Protein AF-A0A6A0A810-F1 (afdb_monomer_lite)

Sequence (142 aa):
SKITSLLTSCFTALYVRHWPTFFPDKPLQATPMFDGRAVCYPSDTALRDYLAWRQTDTHINNQYNTCFWALVQQGGCSPAAAQEALKGTDAAAKNELLYSRFGINYNELPEQFKKGSVVLRQKQDVVAKEAGADGGAPVIRP

Secondary structure (DSSP, 8-state):
-HHHHHHHHHHHHHHHHHHHHH-TTS--SS-----------SSHHHHHHHHHHHHHHHHHHHHHHHHHHHHHHTS---HHHHHHHHTT--HHHHHHHHHHHH---GGGS-HHHHH----------EEEE---TT-PPPEEE-

pLDDT: mean 93.37, std 9.02, range [61.75, 98.5]

Radius of gyration: 23.04 Å; chains: 1; bounding box: 50×49×55 Å

Foldseek 3Di:
DVVFVVVQVVVQVVCQVCVCVVVVPDHDPDRDGDGGDDDDDPDPVSVVVVLVVVQVVLQVVLLLVLQQCCCVVVVVDDSVRSVVVCPPDDSVVSQCSCCVVPVDRPVPPDCCSNGNDDDDDDDDFDQPDDQDPVRDDTDTDD

Structure (mmCIF, N/CA/C/O backbone):
data_AF-A0A6A0A810-F1
#
_entry.id   AF-A0A6A0A810-F1
#
loop_
_atom_site.group_PDB
_atom_site.id
_atom_site.type_symbol
_atom_site.label_atom_id
_atom_site.label_alt_id
_atom_site.label_comp_id
_atom_site.label_asym_id
_atom_site.label_entity_id
_atom_site.label_seq_id
_atom_site.pdbx_PDB_ins_code
_atom_site.Cartn_x
_atom_site.Cartn_y
_atom_site.Cartn_z
_atom_site.occupancy
_atom_site.B_iso_or_equiv
_atom_site.auth_seq_id
_atom_site.auth_comp_id
_atom_site.auth_asym_id
_atom_site.auth_atom_id
_atom_site.pdbx_PDB_model_num
ATOM 1 N N . SER A 1 1 ? 1.863 9.450 -23.119 1.00 81.69 1 SER A N 1
ATOM 2 C CA . SER A 1 1 ? 0.537 8.932 -23.515 1.00 81.69 1 SER A CA 1
ATOM 3 C C . SER A 1 1 ? 0.545 7.409 -23.681 1.00 81.69 1 SER A C 1
ATOM 5 O O . SER A 1 1 ? -0.004 6.748 -22.813 1.00 81.69 1 SER A O 1
ATOM 7 N N . LYS A 1 2 ? 1.247 6.822 -24.672 1.00 95.12 2 LYS A N 1
ATOM 8 C CA . LYS A 1 2 ? 1.194 5.364 -24.954 1.00 95.12 2 LYS A CA 1
ATOM 9 C C . LYS A 1 2 ? 1.633 4.428 -23.814 1.00 95.12 2 LYS A C 1
ATOM 11 O O . LYS A 1 2 ? 0.958 3.440 -23.576 1.00 95.12 2 LYS A O 1
ATOM 16 N N . ILE A 1 3 ? 2.745 4.710 -23.124 1.00 95.44 3 ILE A N 1
ATOM 17 C CA . ILE A 1 3 ? 3.267 3.818 -22.064 1.00 95.44 3 ILE A CA 1
ATOM 18 C C . ILE A 1 3 ? 2.223 3.631 -20.960 1.00 95.44 3 ILE A C 1
ATOM 20 O O . ILE A 1 3 ? 1.837 2.511 -20.646 1.00 95.44 3 ILE A O 1
ATOM 24 N N . THR A 1 4 ? 1.732 4.742 -20.414 1.00 96.94 4 THR A N 1
ATOM 25 C CA . THR A 1 4 ? 0.747 4.738 -19.335 1.00 96.94 4 THR A CA 1
ATOM 26 C C . THR A 1 4 ? -0.553 4.062 -19.754 1.00 96.94 4 THR A C 1
ATOM 28 O O . THR A 1 4 ? -1.017 3.182 -19.040 1.00 96.94 4 THR A O 1
ATOM 31 N N . SER A 1 5 ? -1.115 4.419 -20.917 1.00 96.75 5 SER A N 1
ATOM 32 C CA . SER A 1 5 ? -2.395 3.857 -21.361 1.00 96.75 5 SER A CA 1
ATOM 33 C C . SER A 1 5 ? -2.313 2.364 -21.687 1.00 96.75 5 SER A C 1
ATOM 35 O O . SER A 1 5 ? -3.256 1.626 -21.408 1.00 96.75 5 SER A O 1
ATOM 37 N N . LEU A 1 6 ? -1.193 1.887 -22.240 1.00 97.69 6 LEU A N 1
ATOM 38 C CA . LEU A 1 6 ? -0.975 0.459 -22.484 1.00 97.69 6 LEU A CA 1
ATOM 39 C C . LEU A 1 6 ? -0.819 -0.323 -21.178 1.00 97.69 6 LEU A C 1
ATOM 41 O O . LEU A 1 6 ? -1.396 -1.398 -21.046 1.00 97.69 6 LEU A O 1
ATOM 45 N N . LEU A 1 7 ? -0.082 0.214 -20.201 1.00 96.62 7 LEU A N 1
ATOM 46 C CA . LEU A 1 7 ? 0.070 -0.438 -18.900 1.00 96.62 7 LEU A CA 1
ATOM 47 C C . LEU A 1 7 ? -1.263 -0.529 -18.152 1.00 96.62 7 LEU A C 1
ATOM 49 O O . LEU A 1 7 ? -1.609 -1.609 -17.684 1.00 96.62 7 LEU A O 1
ATOM 53 N N . THR A 1 8 ? -2.034 0.560 -18.073 1.00 97.38 8 THR A N 1
ATOM 54 C CA . THR A 1 8 ? -3.319 0.553 -17.355 1.00 97.38 8 THR A CA 1
ATOM 55 C C . THR A 1 8 ? -4.361 -0.323 -18.043 1.00 97.38 8 THR A C 1
ATOM 57 O O . THR A 1 8 ? -5.051 -1.086 -17.366 1.00 97.38 8 THR A O 1
ATOM 60 N N . SER A 1 9 ? -4.456 -0.283 -19.377 1.00 97.06 9 SER A N 1
ATOM 61 C CA . SER A 1 9 ? -5.380 -1.150 -20.126 1.00 97.06 9 SER A CA 1
ATOM 62 C C . SER A 1 9 ? -5.005 -2.630 -20.019 1.00 97.06 9 SER A C 1
ATOM 64 O O . SER A 1 9 ? -5.876 -3.454 -19.745 1.00 97.06 9 SER A O 1
ATOM 66 N N . CYS A 1 10 ? -3.718 -2.973 -20.149 1.00 97.62 10 CYS A N 1
ATOM 67 C CA . CYS A 1 10 ? -3.238 -4.345 -19.984 1.00 97.62 10 CYS A CA 1
ATOM 68 C C . CYS A 1 10 ? -3.476 -4.856 -18.557 1.00 97.62 10 CYS A C 1
ATOM 70 O O . CYS A 1 10 ? -4.023 -5.942 -18.376 1.00 97.62 10 CYS A O 1
ATOM 72 N N . PHE A 1 11 ? -3.143 -4.053 -17.541 1.00 97.62 11 PHE A N 1
ATOM 73 C CA . PHE A 1 11 ? -3.370 -4.417 -16.144 1.00 97.62 11 PHE A CA 1
ATOM 74 C C . PHE A 1 11 ? -4.857 -4.641 -15.855 1.00 97.62 11 PHE A C 1
ATOM 76 O O . PHE A 1 11 ? -5.219 -5.659 -15.274 1.00 97.62 11 PHE A O 1
ATOM 83 N N . THR A 1 12 ? -5.725 -3.742 -16.326 1.00 97.75 12 THR A N 1
ATOM 84 C CA . THR A 1 12 ? -7.181 -3.874 -16.169 1.00 97.75 12 THR A CA 1
ATOM 85 C C . THR A 1 12 ? -7.700 -5.152 -16.831 1.00 97.75 12 THR A C 1
ATOM 87 O O . THR A 1 12 ? -8.438 -5.914 -16.208 1.00 97.75 12 THR A O 1
ATOM 90 N N . ALA A 1 13 ? -7.276 -5.432 -18.069 1.00 97.69 13 ALA A N 1
ATOM 91 C CA . ALA A 1 13 ? -7.679 -6.635 -18.792 1.00 97.69 13 ALA A CA 1
ATOM 92 C C . ALA A 1 13 ? -7.228 -7.920 -18.077 1.00 97.69 13 ALA A C 1
ATOM 94 O O . ALA A 1 13 ? -8.010 -8.863 -17.955 1.00 97.69 13 ALA A O 1
ATOM 95 N N . LEU A 1 14 ? -5.992 -7.954 -17.567 1.00 97.56 14 LEU A N 1
ATOM 96 C CA . LEU A 1 14 ? -5.476 -9.087 -16.795 1.00 97.56 14 LEU A CA 1
ATOM 97 C C . LEU A 1 14 ? -6.202 -9.247 -15.456 1.00 97.56 14 LEU A C 1
ATOM 99 O O . LEU A 1 14 ? -6.527 -10.371 -15.083 1.00 97.56 14 LEU A O 1
ATOM 103 N N . TYR A 1 15 ? -6.506 -8.147 -14.766 1.00 97.88 15 TYR A N 1
ATOM 104 C CA . TYR A 1 15 ? -7.242 -8.173 -13.504 1.00 97.88 15 TYR A CA 1
ATOM 105 C C . TYR A 1 15 ? -8.635 -8.786 -13.691 1.00 97.88 15 TYR A C 1
ATOM 107 O O . TYR A 1 15 ? -9.004 -9.704 -12.964 1.00 97.88 15 TYR A O 1
ATOM 115 N N . VAL A 1 16 ? -9.379 -8.349 -14.715 1.00 97.75 16 VAL A N 1
ATOM 116 C CA . VAL A 1 16 ? -10.696 -8.916 -15.058 1.00 97.75 16 VAL A CA 1
ATOM 117 C C . VAL A 1 16 ? -10.578 -10.385 -15.463 1.00 97.75 16 VAL A C 1
ATOM 119 O O . VAL A 1 16 ? -11.345 -11.217 -14.984 1.00 97.75 16 VAL A O 1
ATOM 122 N N . ARG A 1 17 ? -9.598 -10.724 -16.311 1.00 97.38 17 ARG A N 1
ATOM 123 C CA . ARG A 1 17 ? -9.381 -12.096 -16.79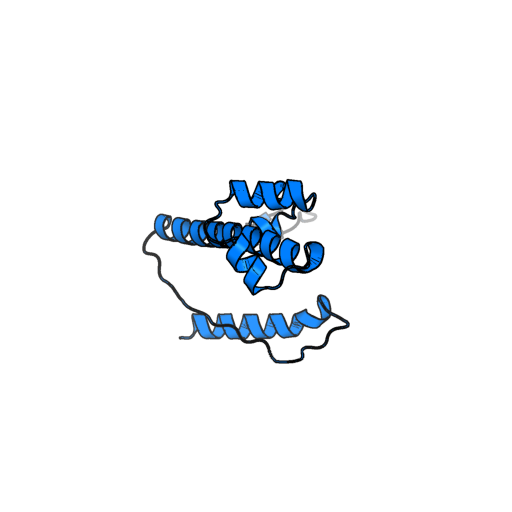4 1.00 97.38 17 ARG A CA 1
ATOM 124 C C . ARG A 1 17 ? -9.078 -13.078 -15.662 1.00 97.38 1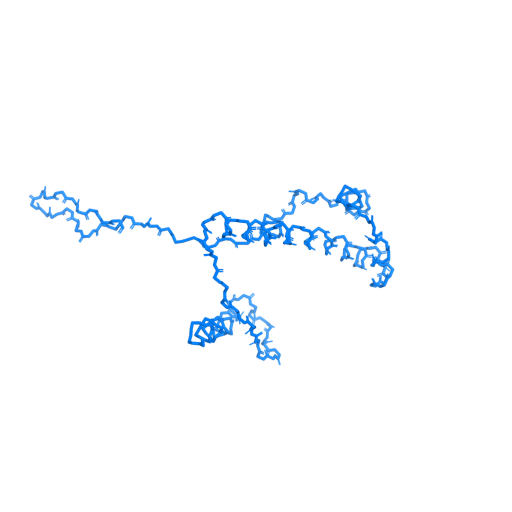7 ARG A C 1
ATOM 126 O O . ARG A 1 17 ? -9.566 -14.203 -15.698 1.00 97.38 17 ARG A O 1
ATOM 133 N N . HIS A 1 18 ? -8.251 -12.677 -14.699 1.00 97.75 18 HIS A N 1
ATOM 134 C CA . HIS A 1 18 ? -7.807 -13.548 -13.611 1.00 97.75 18 HIS A CA 1
ATOM 135 C C . HIS A 1 18 ? -8.691 -13.480 -12.363 1.00 97.75 18 HIS A C 1
ATOM 137 O O . HIS A 1 18 ? -8.570 -14.350 -11.506 1.00 97.75 18 HIS A O 1
ATOM 143 N N . TRP A 1 19 ? -9.613 -12.518 -12.265 1.00 97.88 19 TRP A N 1
ATOM 144 C CA . TRP A 1 19 ? -10.566 -12.418 -11.158 1.00 97.88 19 TRP A CA 1
ATOM 145 C C . TRP A 1 19 ? -11.233 -13.754 -10.769 1.00 97.88 19 TRP A C 1
ATOM 147 O O . TRP A 1 19 ? -11.113 -14.133 -9.603 1.00 97.88 19 TRP A O 1
ATOM 157 N N . PRO A 1 20 ? -11.855 -14.528 -11.686 1.00 97.38 20 PRO A N 1
ATOM 158 C CA . PRO A 1 20 ? -12.502 -15.793 -11.321 1.00 97.38 20 PRO A CA 1
ATOM 159 C C . PRO A 1 20 ? -11.521 -16.877 -10.847 1.00 97.38 20 PRO A C 1
ATOM 161 O O . PRO A 1 20 ? -11.938 -17.824 -10.193 1.00 97.38 20 PRO A O 1
ATOM 164 N N . THR A 1 21 ? -10.220 -16.752 -11.142 1.00 98.06 21 THR A N 1
ATOM 165 C CA . THR A 1 21 ? -9.191 -17.662 -10.609 1.00 98.06 21 THR A CA 1
ATOM 166 C C . THR A 1 21 ? -8.979 -17.454 -9.108 1.00 98.06 21 THR A C 1
ATOM 168 O O . THR A 1 21 ? -8.712 -18.415 -8.395 1.00 98.06 21 THR A O 1
ATOM 171 N N . PHE A 1 22 ? -9.109 -16.217 -8.623 1.00 96.94 22 PHE A N 1
ATOM 172 C CA . PHE A 1 22 ? -8.932 -15.878 -7.206 1.00 96.94 22 PHE A CA 1
ATOM 173 C C . PHE A 1 22 ? -10.257 -15.816 -6.435 1.00 96.94 22 PHE A C 1
ATOM 175 O O . PHE A 1 22 ? -10.282 -16.067 -5.232 1.00 96.94 22 PHE A O 1
ATOM 182 N N . PHE A 1 23 ? -11.357 -15.494 -7.118 1.00 97.12 23 PHE A N 1
ATOM 183 C CA . PHE A 1 23 ? -12.685 -15.311 -6.536 1.00 97.12 23 PHE A CA 1
ATOM 184 C C . PHE A 1 23 ? -13.763 -16.037 -7.364 1.00 97.12 23 PHE A C 1
ATOM 186 O O . PHE A 1 23 ? -14.592 -15.378 -7.997 1.00 97.12 23 PHE A O 1
ATOM 193 N N . PRO A 1 24 ? -13.775 -17.383 -7.376 1.00 96.69 24 PRO A N 1
ATOM 194 C CA . PRO A 1 24 ? -14.679 -18.162 -8.229 1.00 96.69 24 PRO A CA 1
ATOM 195 C C . PRO A 1 24 ? -16.161 -17.902 -7.925 1.00 96.69 24 PRO A C 1
ATOM 197 O O . PRO A 1 24 ? -16.969 -17.801 -8.845 1.00 96.69 24 PRO A O 1
ATOM 200 N N . ASP A 1 25 ? -16.503 -17.700 -6.651 1.00 97.38 25 ASP A N 1
ATOM 201 C CA . ASP A 1 25 ? -17.893 -17.555 -6.194 1.00 97.38 25 ASP A CA 1
ATOM 202 C C . ASP A 1 25 ? -18.358 -16.096 -6.071 1.00 97.38 25 ASP A C 1
ATOM 204 O O . ASP A 1 25 ? -19.450 -15.819 -5.573 1.00 97.38 25 ASP A O 1
ATOM 208 N N . LYS A 1 26 ? -17.527 -15.128 -6.474 1.00 97.00 26 LYS A N 1
ATOM 209 C CA . LYS A 1 26 ? -17.848 -13.698 -6.362 1.00 97.00 26 LYS A CA 1
ATOM 210 C C . LYS A 1 26 ? -17.711 -13.033 -7.725 1.00 97.00 26 LYS A C 1
ATOM 212 O O . LYS A 1 26 ? -16.616 -12.586 -8.052 1.00 97.00 26 LYS A O 1
ATOM 217 N N . PRO A 1 27 ? -18.781 -12.937 -8.532 1.00 95.69 27 PRO A N 1
ATOM 218 C CA . PRO A 1 27 ? -18.705 -12.247 -9.814 1.00 95.69 27 PRO A CA 1
ATOM 219 C C . PRO A 1 27 ? -18.381 -10.759 -9.624 1.00 95.69 27 PRO A C 1
ATOM 221 O O . PRO A 1 27 ? -18.739 -10.149 -8.613 1.00 95.69 27 PRO A O 1
ATOM 224 N N . LEU A 1 28 ? -17.712 -10.163 -10.614 1.00 96.19 28 LEU A N 1
ATOM 225 C CA . LEU A 1 28 ? -17.449 -8.724 -10.629 1.00 96.19 28 LEU A CA 1
ATOM 226 C C . LEU A 1 28 ? -18.773 -7.953 -10.672 1.00 96.19 28 LEU A C 1
ATOM 228 O O . LEU A 1 28 ? -19.555 -8.104 -11.605 1.00 96.19 28 LEU A O 1
ATOM 232 N N . GLN A 1 29 ? -18.998 -7.096 -9.676 1.00 94.94 29 GLN A N 1
ATOM 233 C CA . GLN A 1 29 ? -20.174 -6.217 -9.629 1.00 94.94 29 GLN A CA 1
ATOM 234 C C . GLN A 1 29 ? -20.015 -4.980 -10.521 1.00 94.94 29 GLN A C 1
ATOM 236 O O . GLN A 1 29 ? -20.997 -4.420 -10.998 1.00 94.94 29 GLN A O 1
ATOM 241 N N . ALA A 1 30 ? -18.774 -4.553 -10.747 1.00 94.62 30 ALA A N 1
ATOM 242 C CA . ALA A 1 30 ? -18.424 -3.435 -11.606 1.00 94.62 30 ALA A CA 1
ATOM 243 C C . 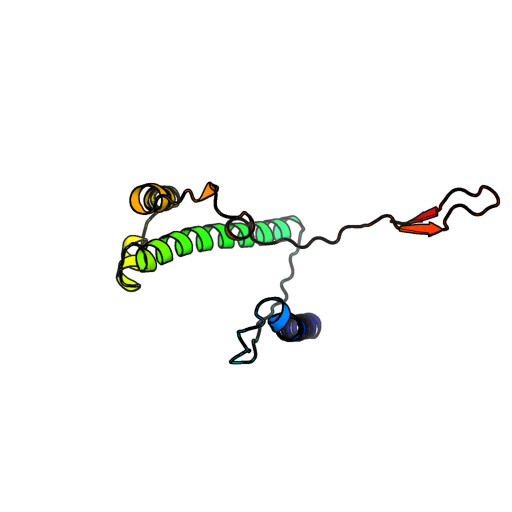ALA A 1 30 ? -17.077 -3.703 -12.280 1.00 94.62 30 ALA A C 1
ATOM 245 O O . ALA A 1 30 ? -16.266 -4.494 -11.792 1.00 94.62 30 ALA A O 1
ATOM 246 N N . THR A 1 31 ? -16.833 -3.025 -13.401 1.00 93.69 31 THR A N 1
ATOM 247 C CA . THR A 1 31 ? -15.542 -3.120 -14.088 1.00 93.69 31 THR A CA 1
ATOM 248 C C . THR A 1 31 ? -14.487 -2.355 -13.284 1.00 93.69 31 THR A C 1
ATOM 250 O O . THR A 1 31 ? -14.667 -1.155 -13.060 1.00 93.69 31 THR A O 1
ATOM 253 N N . PRO A 1 32 ? -13.396 -3.006 -12.842 1.00 95.88 32 PRO A N 1
ATOM 254 C CA . PRO A 1 32 ? -12.314 -2.315 -12.157 1.00 95.88 32 PRO A CA 1
ATOM 255 C C . PRO A 1 32 ? -11.603 -1.369 -13.129 1.00 95.88 32 PRO A C 1
ATOM 257 O O . PRO A 1 32 ? -11.430 -1.682 -14.305 1.00 95.88 32 PRO A O 1
ATOM 260 N N . MET A 1 33 ? -11.179 -0.210 -12.633 1.00 95.06 33 MET A N 1
ATOM 261 C CA . MET A 1 33 ? -10.452 0.798 -13.404 1.00 95.06 33 MET A CA 1
ATOM 262 C C . MET A 1 33 ? -9.236 1.260 -12.607 1.00 95.06 33 MET A C 1
ATOM 264 O O . MET A 1 33 ? -9.324 1.437 -11.392 1.00 95.06 33 MET A O 1
ATOM 268 N N . PHE A 1 34 ? -8.111 1.469 -13.291 1.00 97.12 34 PHE A N 1
ATOM 269 C CA . PHE A 1 34 ? -6.842 1.841 -12.665 1.00 97.12 34 PHE A CA 1
ATOM 270 C C . PHE A 1 34 ? -6.288 3.135 -13.269 1.00 97.12 34 PHE A C 1
ATOM 272 O O . PHE A 1 34 ? -6.204 3.271 -14.492 1.00 97.12 34 PHE A O 1
ATOM 279 N N . ASP A 1 35 ? -5.876 4.063 -12.402 1.00 97.50 35 ASP A N 1
ATOM 280 C CA . ASP A 1 35 ? -5.064 5.224 -12.779 1.00 97.50 35 ASP A CA 1
ATOM 281 C C . ASP A 1 35 ? -3.606 4.794 -13.018 1.00 97.50 35 ASP A C 1
ATOM 283 O O . ASP A 1 35 ? -3.108 3.833 -12.427 1.00 97.50 35 ASP A O 1
ATOM 287 N N . GLY A 1 36 ? -2.905 5.523 -13.879 1.00 95.50 36 GLY A N 1
ATOM 288 C CA . GLY A 1 36 ? -1.494 5.322 -14.153 1.00 95.50 36 GLY A CA 1
ATOM 289 C C . GLY A 1 36 ? -0.785 6.650 -14.361 1.00 95.50 36 GLY A C 1
ATOM 290 O O . GLY A 1 36 ? -1.307 7.577 -14.973 1.00 95.50 36 GLY A O 1
ATOM 291 N N . ARG A 1 37 ? 0.468 6.723 -13.915 1.00 97.00 37 ARG A N 1
ATOM 292 C CA . ARG A 1 37 ? 1.347 7.875 -14.135 1.00 97.00 37 ARG A CA 1
ATOM 293 C C . ARG A 1 37 ? 2.747 7.411 -14.493 1.00 97.00 37 ARG A C 1
ATOM 295 O O . ARG A 1 37 ? 3.220 6.410 -13.966 1.00 97.00 37 ARG A O 1
ATOM 302 N N . ALA A 1 38 ? 3.397 8.139 -15.394 1.00 96.19 38 ALA A N 1
ATOM 303 C CA . ALA A 1 38 ? 4.814 7.964 -15.682 1.00 96.19 38 ALA A CA 1
ATOM 304 C C . ALA A 1 38 ? 5.589 9.066 -14.955 1.00 96.19 38 ALA A C 1
ATOM 306 O O . ALA A 1 38 ? 5.246 10.241 -15.084 1.00 96.19 38 ALA A O 1
ATOM 307 N N . VAL A 1 39 ? 6.604 8.681 -14.186 1.00 96.12 39 VAL A N 1
ATOM 308 C CA . VAL A 1 39 ? 7.459 9.598 -13.425 1.00 96.12 39 VAL A CA 1
ATOM 309 C C . VAL A 1 39 ? 8.903 9.299 -13.800 1.00 96.12 39 VAL A C 1
ATOM 311 O O . VAL A 1 39 ? 9.313 8.139 -13.794 1.00 96.12 39 VAL A O 1
ATOM 314 N N . CYS A 1 40 ? 9.657 10.334 -14.158 1.00 96.81 40 CYS A N 1
ATOM 315 C CA . CYS A 1 40 ? 11.062 10.205 -14.525 1.00 96.81 40 CYS A CA 1
ATOM 316 C C . CYS A 1 40 ? 11.942 10.485 -13.305 1.00 96.81 40 CYS A C 1
ATOM 318 O O . CYS A 1 40 ? 11.784 11.521 -12.661 1.00 96.81 40 CYS A O 1
ATOM 320 N N . TYR A 1 41 ? 12.894 9.593 -13.033 1.00 97.31 41 TYR A N 1
ATOM 321 C CA . TYR A 1 41 ? 13.907 9.778 -11.995 1.00 97.31 41 TYR A CA 1
ATOM 322 C C . TYR A 1 41 ? 15.270 10.030 -12.650 1.00 97.31 41 TYR A C 1
ATOM 324 O O . TYR A 1 41 ? 15.643 9.279 -13.551 1.00 97.31 41 TYR A O 1
ATOM 332 N N . PRO A 1 42 ? 16.014 11.070 -12.233 1.00 97.06 42 PRO A N 1
ATOM 333 C CA . PRO A 1 42 ? 17.279 11.443 -12.868 1.00 97.06 42 PRO A CA 1
ATOM 334 C C . PRO A 1 42 ? 18.465 10.560 -12.446 1.00 97.06 42 PRO A C 1
ATOM 336 O O . PRO A 1 42 ? 19.529 10.650 -13.050 1.00 97.06 42 PRO A O 1
ATOM 339 N N . SER A 1 43 ? 18.314 9.741 -11.401 1.00 98.19 43 SER A N 1
ATOM 340 C CA . SER A 1 43 ? 19.367 8.866 -10.884 1.00 98.19 43 SER A CA 1
ATOM 341 C C . SER A 1 43 ? 18.796 7.611 -10.226 1.00 98.19 43 SER A C 1
ATOM 343 O O . SER A 1 43 ? 17.651 7.594 -9.762 1.00 98.19 43 SER A O 1
ATOM 345 N N . ASP A 1 44 ? 19.632 6.580 -10.117 1.00 98.00 44 ASP A N 1
ATOM 346 C CA . ASP A 1 44 ? 19.297 5.341 -9.410 1.00 98.00 44 ASP A CA 1
ATOM 347 C C . ASP A 1 44 ? 19.012 5.582 -7.925 1.00 98.00 44 ASP A C 1
ATOM 349 O O . ASP A 1 44 ? 18.159 4.910 -7.347 1.00 98.00 44 ASP A O 1
ATOM 353 N N . THR A 1 45 ? 19.685 6.554 -7.302 1.00 98.38 45 THR A N 1
ATOM 354 C CA . THR A 1 45 ? 19.414 6.950 -5.913 1.00 98.38 45 THR A CA 1
ATOM 355 C C . THR A 1 45 ? 17.986 7.464 -5.770 1.00 98.38 45 THR A C 1
ATOM 357 O O . THR A 1 45 ? 17.245 6.961 -4.934 1.00 98.38 45 THR A O 1
ATOM 360 N N . ALA A 1 46 ? 17.550 8.372 -6.652 1.00 98.12 46 ALA A N 1
ATOM 361 C CA . ALA A 1 46 ? 16.187 8.900 -6.612 1.00 98.12 46 ALA A CA 1
ATOM 362 C C . ALA A 1 46 ? 15.128 7.804 -6.846 1.00 98.12 46 ALA A C 1
ATOM 364 O O . ALA A 1 46 ? 14.065 7.818 -6.224 1.00 98.12 46 ALA A O 1
ATOM 365 N N . LEU A 1 47 ? 15.425 6.822 -7.706 1.00 97.50 47 LEU A N 1
ATOM 366 C CA . LEU A 1 47 ? 14.563 5.654 -7.900 1.00 97.50 47 LEU A CA 1
ATOM 367 C C . LEU A 1 47 ? 14.496 4.773 -6.639 1.00 97.50 47 LEU A C 1
ATOM 369 O O . LEU A 1 47 ? 13.410 4.337 -6.255 1.00 97.50 47 LEU A O 1
ATOM 373 N N . ARG A 1 48 ? 15.633 4.512 -5.983 1.00 97.88 48 ARG A N 1
ATOM 374 C CA . ARG A 1 48 ? 15.690 3.742 -4.727 1.00 97.88 48 ARG A CA 1
ATOM 375 C C . ARG A 1 48 ? 14.917 4.434 -3.611 1.00 97.88 48 ARG A C 1
ATOM 377 O O . ARG A 1 48 ? 14.142 3.762 -2.934 1.00 97.88 48 ARG A O 1
ATOM 384 N N . ASP A 1 49 ? 15.060 5.749 -3.477 1.00 98.00 49 ASP A N 1
ATOM 385 C CA . ASP A 1 49 ? 14.329 6.546 -2.488 1.00 98.00 49 ASP A CA 1
ATOM 386 C C . ASP A 1 49 ? 12.818 6.476 -2.729 1.00 98.00 49 ASP A C 1
ATOM 388 O O . ASP A 1 49 ? 12.043 6.279 -1.792 1.00 98.00 49 ASP A O 1
ATOM 392 N N . TYR A 1 50 ? 12.382 6.548 -3.991 1.00 98.12 50 TYR A N 1
ATOM 393 C CA . TYR A 1 50 ? 10.974 6.369 -4.339 1.00 98.12 50 TYR A CA 1
ATOM 394 C C . TYR A 1 50 ? 10.449 4.978 -3.959 1.00 98.12 50 TYR A C 1
ATOM 396 O O . TYR A 1 50 ? 9.381 4.867 -3.353 1.00 98.12 50 TYR A O 1
ATOM 404 N N . LEU A 1 51 ? 11.184 3.912 -4.290 1.00 97.62 51 LEU A N 1
ATOM 405 C CA . LEU A 1 51 ? 10.783 2.543 -3.956 1.00 97.62 51 LEU A CA 1
ATOM 406 C C . LEU A 1 51 ? 10.739 2.320 -2.436 1.00 97.62 51 LEU A C 1
ATOM 408 O O . LEU A 1 51 ? 9.765 1.757 -1.933 1.00 97.62 51 LEU A O 1
ATOM 412 N N . ALA A 1 52 ? 11.739 2.817 -1.702 1.00 97.50 52 ALA A N 1
ATOM 413 C CA . ALA A 1 52 ? 11.769 2.778 -0.241 1.00 97.50 52 ALA A CA 1
ATOM 414 C C . ALA A 1 52 ? 10.579 3.539 0.356 1.00 97.50 52 ALA A C 1
ATOM 416 O O . ALA A 1 52 ? 9.905 3.035 1.252 1.00 97.50 52 ALA A O 1
ATOM 417 N N . TRP A 1 53 ? 10.245 4.708 -0.197 1.00 98.00 53 TRP A N 1
ATOM 418 C CA . TRP A 1 53 ? 9.072 5.470 0.218 1.00 98.00 53 TRP A CA 1
ATOM 419 C C . TRP A 1 53 ? 7.766 4.691 0.022 1.00 98.00 53 TRP A C 1
ATOM 421 O O . TRP A 1 53 ? 6.933 4.681 0.926 1.00 98.00 53 TRP A O 1
ATOM 431 N N . ARG A 1 54 ? 7.576 3.995 -1.110 1.00 98.00 54 ARG A N 1
ATOM 432 C CA . ARG A 1 54 ? 6.389 3.143 -1.331 1.00 98.00 54 ARG A CA 1
ATOM 433 C C . ARG A 1 54 ? 6.312 1.974 -0.340 1.00 98.00 54 ARG A C 1
ATOM 435 O O . ARG A 1 54 ? 5.217 1.623 0.104 1.00 98.00 54 ARG A O 1
ATOM 442 N N . GLN A 1 55 ? 7.450 1.393 0.040 1.00 97.44 55 GLN A N 1
ATOM 443 C CA . GLN A 1 55 ? 7.488 0.330 1.047 1.00 97.44 55 GLN A CA 1
ATOM 444 C C . GLN A 1 55 ? 7.158 0.858 2.451 1.00 97.44 55 GLN A C 1
ATOM 446 O O . GLN A 1 55 ? 6.343 0.257 3.150 1.00 97.44 55 GLN A O 1
ATOM 451 N N . THR A 1 56 ? 7.721 2.002 2.844 1.00 97.19 56 THR A N 1
ATOM 452 C CA . THR A 1 56 ? 7.402 2.665 4.117 1.00 97.19 56 THR A CA 1
ATOM 453 C C . THR A 1 56 ? 5.923 3.039 4.198 1.00 97.19 56 THR A C 1
ATOM 455 O O . THR A 1 56 ? 5.281 2.797 5.217 1.00 97.19 56 THR A O 1
ATOM 458 N N . ASP A 1 57 ? 5.356 3.558 3.108 1.00 97.62 57 ASP A N 1
ATOM 459 C CA . ASP A 1 57 ? 3.929 3.874 2.999 1.00 97.62 57 ASP A CA 1
ATOM 460 C C . ASP A 1 57 ? 3.056 2.624 3.202 1.00 97.62 57 ASP A C 1
ATOM 462 O O . ASP A 1 57 ? 2.103 2.645 3.980 1.00 97.62 57 ASP A O 1
ATOM 466 N N . THR A 1 58 ? 3.438 1.495 2.591 1.00 97.31 58 THR A N 1
ATOM 467 C CA . THR A 1 58 ? 2.770 0.197 2.798 1.00 97.31 58 THR A CA 1
ATOM 468 C C . THR A 1 58 ? 2.818 -0.227 4.264 1.00 97.31 58 THR A C 1
ATOM 470 O O . THR A 1 58 ? 1.793 -0.606 4.826 1.00 97.31 58 THR A O 1
ATOM 473 N N . HIS A 1 59 ? 3.985 -0.127 4.904 1.00 96.50 59 HIS A N 1
ATOM 474 C CA . HIS A 1 59 ? 4.164 -0.527 6.297 1.00 96.50 59 HIS A CA 1
ATOM 475 C C . HIS A 1 59 ? 3.294 0.296 7.257 1.00 96.50 59 HIS A C 1
ATOM 477 O O . HIS A 1 59 ? 2.595 -0.274 8.097 1.00 96.50 59 HIS A O 1
ATOM 483 N N . ILE A 1 60 ? 3.305 1.625 7.104 1.00 96.62 60 ILE A N 1
ATOM 484 C CA . ILE A 1 60 ? 2.523 2.552 7.935 1.00 96.62 60 ILE A CA 1
ATOM 485 C C . ILE A 1 60 ? 1.024 2.304 7.741 1.00 96.62 60 ILE A C 1
ATOM 487 O O . ILE A 1 60 ? 0.291 2.148 8.721 1.00 96.62 60 ILE A O 1
ATOM 491 N N . ASN A 1 61 ? 0.571 2.216 6.486 1.00 97.62 61 ASN A N 1
ATOM 492 C CA . ASN A 1 61 ? -0.837 1.997 6.170 1.00 97.62 61 ASN A CA 1
ATOM 493 C C . ASN A 1 61 ? -1.322 0.631 6.666 1.00 97.62 61 ASN A C 1
ATOM 495 O O . ASN A 1 61 ? -2.412 0.538 7.229 1.00 97.62 61 ASN A O 1
ATOM 499 N N . ASN A 1 62 ? -0.521 -0.427 6.514 1.00 98.19 62 ASN A N 1
ATOM 500 C CA . ASN A 1 62 ? -0.881 -1.754 7.002 1.00 98.19 62 ASN A CA 1
ATOM 501 C C . ASN A 1 62 ? -0.998 -1.784 8.530 1.00 98.19 62 ASN A C 1
ATOM 503 O O . ASN A 1 62 ? -1.995 -2.284 9.052 1.00 98.19 62 ASN A O 1
ATOM 507 N N . GLN A 1 63 ? -0.032 -1.214 9.259 1.00 97.62 63 GLN A N 1
ATOM 508 C CA . GLN A 1 63 ? -0.082 -1.176 10.722 1.00 97.62 63 GLN A CA 1
ATOM 509 C C . GLN A 1 63 ? -1.311 -0.404 11.221 1.00 97.62 63 GLN A C 1
ATOM 511 O O . GLN A 1 63 ? -2.041 -0.894 12.085 1.00 97.62 63 GLN A O 1
ATOM 516 N N . TYR A 1 64 ? -1.580 0.768 10.635 1.00 98.25 64 TYR A N 1
ATOM 517 C CA . TYR A 1 64 ? -2.762 1.565 10.962 1.00 98.25 64 TYR A CA 1
ATOM 518 C C . TYR A 1 64 ? -4.059 0.797 10.684 1.00 98.25 64 TYR A C 1
ATOM 520 O O . TYR A 1 64 ? -4.889 0.661 11.579 1.00 98.25 64 TYR A O 1
ATOM 528 N N . ASN A 1 65 ? -4.216 0.246 9.476 1.00 98.12 65 ASN A N 1
ATOM 529 C CA . ASN A 1 65 ? -5.429 -0.470 9.078 1.00 98.12 65 ASN A CA 1
ATOM 530 C C . ASN A 1 65 ? -5.653 -1.739 9.901 1.00 98.12 65 ASN A C 1
ATOM 532 O O . ASN A 1 65 ? -6.795 -2.066 10.211 1.00 98.12 65 ASN A O 1
ATOM 536 N N . THR A 1 66 ? -4.582 -2.429 10.298 1.00 98.12 66 THR A N 1
ATOM 537 C CA . THR A 1 66 ? -4.680 -3.599 11.181 1.00 98.12 66 THR A CA 1
ATOM 538 C C . THR A 1 66 ? -5.264 -3.193 12.533 1.00 98.12 66 THR A C 1
ATOM 540 O O . THR A 1 66 ? -6.220 -3.808 12.998 1.00 98.12 66 THR A O 1
ATOM 543 N N . CYS A 1 67 ? -4.751 -2.114 13.136 1.00 98.12 67 CYS A N 1
ATOM 544 C CA . CYS A 1 67 ? -5.296 -1.580 14.386 1.00 98.12 67 CYS A CA 1
ATOM 545 C C . CYS A 1 67 ? -6.744 -1.113 14.219 1.00 98.12 67 CYS A C 1
ATOM 547 O O . CYS A 1 67 ? -7.599 -1.427 15.043 1.00 98.12 67 CYS A O 1
ATOM 549 N N . PHE A 1 68 ? -7.021 -0.372 13.147 1.00 98.50 68 PHE A N 1
ATOM 550 C CA . PHE A 1 68 ? -8.334 0.193 12.864 1.00 98.50 68 PHE A CA 1
ATOM 551 C C . PHE A 1 68 ? -9.393 -0.904 12.742 1.00 98.50 68 PHE A C 1
ATOM 553 O O . PHE A 1 68 ? -10.419 -0.857 13.419 1.00 98.50 68 PHE A O 1
ATOM 560 N N . TRP A 1 69 ? -9.131 -1.932 11.934 1.00 98.31 69 TRP A N 1
ATOM 561 C CA . TRP A 1 69 ? -10.080 -3.023 11.754 1.00 98.31 69 TRP A CA 1
ATOM 562 C C . TRP A 1 69 ? -10.166 -3.943 12.970 1.00 98.31 69 TRP A C 1
ATOM 564 O O . TRP A 1 69 ? -11.257 -4.435 13.241 1.00 98.31 69 TRP A O 1
ATOM 574 N N . ALA A 1 70 ? -9.099 -4.110 13.758 1.00 98.00 70 ALA A N 1
ATOM 575 C CA . ALA A 1 70 ? -9.191 -4.794 15.048 1.00 98.00 70 ALA A CA 1
ATOM 576 C C . ALA A 1 70 ? -10.123 -4.039 16.017 1.00 98.00 70 ALA A C 1
ATOM 578 O O . ALA A 1 70 ? -11.029 -4.636 16.597 1.00 98.00 70 ALA A O 1
ATOM 579 N N . LEU A 1 71 ? -9.990 -2.710 16.119 1.00 98.12 71 LEU A N 1
ATOM 580 C CA . LEU A 1 71 ? -10.877 -1.864 16.926 1.00 98.12 71 LEU A CA 1
ATOM 581 C C . LEU A 1 71 ? -12.340 -1.959 16.482 1.00 98.12 71 LEU A C 1
ATOM 583 O O . LEU A 1 71 ? -13.225 -2.067 17.328 1.00 98.12 71 LEU A O 1
ATOM 587 N N . VAL A 1 72 ? -12.597 -1.930 15.173 1.00 98.12 72 VAL A N 1
ATOM 588 C CA . VAL A 1 72 ? -13.962 -1.970 14.632 1.00 98.12 72 VAL A CA 1
ATOM 589 C C . VAL A 1 72 ? -14.576 -3.366 14.747 1.00 98.12 72 VAL A C 1
ATOM 591 O O . VAL A 1 72 ? -15.677 -3.512 15.269 1.00 98.12 72 VAL A O 1
ATOM 594 N N . GLN A 1 73 ? -13.879 -4.401 14.277 1.00 97.62 73 GLN A N 1
ATOM 595 C CA . GLN A 1 73 ? -14.446 -5.746 14.132 1.00 97.62 73 GLN A CA 1
ATOM 596 C C . GLN A 1 73 ? -14.386 -6.564 15.425 1.00 97.62 73 GLN A C 1
ATOM 598 O O . GLN A 1 73 ? -15.306 -7.328 15.694 1.00 97.62 73 GLN A O 1
ATOM 603 N N . GLN A 1 74 ? -13.325 -6.412 16.224 1.00 96.56 74 GLN A N 1
ATOM 604 C CA . GLN A 1 74 ? -13.138 -7.169 17.471 1.00 96.56 74 GLN A CA 1
ATOM 605 C C . GLN A 1 74 ? -13.436 -6.314 18.706 1.00 96.56 74 GLN A C 1
ATOM 607 O O . GLN A 1 74 ? -13.987 -6.802 19.687 1.00 96.56 74 GLN A O 1
ATOM 612 N N . GLY A 1 75 ? -13.090 -5.025 18.660 1.00 94.75 75 GLY A N 1
ATOM 613 C CA . GLY A 1 75 ? -13.312 -4.083 19.758 1.00 94.75 75 GLY A CA 1
ATOM 614 C C . GLY A 1 75 ? -14.710 -3.459 19.801 1.00 94.75 75 GLY A C 1
ATOM 615 O O . GLY A 1 75 ? -15.013 -2.758 20.767 1.00 94.75 75 GLY A O 1
ATOM 616 N N . GLY A 1 76 ? -15.539 -3.670 18.771 1.00 96.25 76 GLY A N 1
ATOM 617 C CA . GLY A 1 76 ? -16.895 -3.119 18.671 1.00 96.25 76 GLY A CA 1
ATOM 618 C C . GLY A 1 76 ? -16.956 -1.591 18.548 1.00 96.25 76 GLY A C 1
ATOM 619 O O . GLY A 1 76 ? -18.009 -0.996 18.774 1.00 96.25 76 GLY A O 1
ATOM 620 N N . CYS A 1 77 ? -15.840 -0.927 18.229 1.00 96.44 77 CYS A N 1
ATOM 621 C CA . CYS A 1 77 ? -15.805 0.522 18.056 1.00 96.44 77 CYS A CA 1
ATOM 622 C C . CYS A 1 77 ? -16.482 0.940 16.742 1.00 96.44 77 CYS A C 1
ATOM 624 O O . CYS A 1 77 ? -16.395 0.253 15.726 1.00 96.44 77 CYS A O 1
ATOM 626 N N . SER A 1 78 ? -17.091 2.128 16.723 1.00 97.94 78 SER A N 1
ATOM 627 C CA . SER A 1 78 ? -17.478 2.748 15.455 1.00 97.94 78 SER A CA 1
ATOM 628 C C . SER A 1 78 ? -16.231 3.180 14.662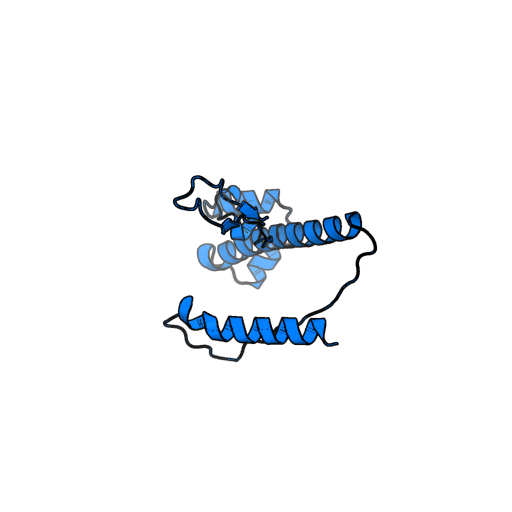 1.00 97.94 78 SER A C 1
ATOM 630 O O . SER A 1 78 ? -15.193 3.466 15.271 1.00 97.94 78 SER A O 1
ATOM 632 N N . PRO A 1 79 ? -16.312 3.305 13.323 1.00 97.56 79 PRO A N 1
ATOM 633 C CA . PRO A 1 79 ? -15.205 3.807 12.504 1.00 97.56 79 PRO A CA 1
ATOM 634 C C . PRO A 1 79 ? -14.635 5.149 12.992 1.00 97.56 79 PRO A C 1
ATOM 636 O O . PRO A 1 79 ? -13.421 5.319 13.067 1.00 97.56 79 PRO A O 1
ATOM 639 N N . ALA A 1 80 ? -15.502 6.083 13.397 1.00 98.00 80 ALA A N 1
ATOM 640 C CA . ALA A 1 80 ? -15.083 7.387 13.913 1.00 98.00 80 ALA A CA 1
ATOM 641 C C . ALA A 1 80 ? -14.343 7.275 15.257 1.00 98.00 80 ALA A C 1
ATOM 643 O O . ALA A 1 80 ? -13.315 7.922 15.452 1.00 98.00 80 ALA A O 1
ATOM 644 N N . ALA A 1 81 ? -14.825 6.420 16.166 1.00 97.81 81 ALA A N 1
ATOM 645 C CA . ALA A 1 81 ? -14.169 6.187 17.450 1.00 97.81 81 ALA A CA 1
ATOM 646 C C . ALA A 1 81 ? -12.807 5.499 17.278 1.00 97.81 81 ALA A C 1
ATOM 648 O O . ALA A 1 81 ? -11.846 5.865 17.951 1.00 97.81 81 ALA A O 1
ATOM 649 N N . ALA A 1 82 ? -12.700 4.542 16.350 1.00 97.88 82 ALA A N 1
ATOM 650 C CA . ALA A 1 82 ? -11.433 3.891 16.029 1.00 97.88 82 ALA A CA 1
ATOM 651 C C . ALA A 1 82 ? -10.417 4.884 15.441 1.00 97.88 82 ALA A C 1
ATOM 653 O O . ALA A 1 82 ? -9.249 4.871 15.827 1.00 97.88 82 ALA A O 1
ATOM 654 N N . GLN A 1 83 ? -10.861 5.781 14.556 1.00 97.25 83 GLN A N 1
ATOM 655 C CA . GLN A 1 83 ? -10.002 6.824 14.001 1.00 97.25 83 GLN A CA 1
ATOM 656 C C . GLN A 1 83 ? -9.482 7.776 15.086 1.00 97.25 83 GLN A C 1
ATOM 658 O O . GLN A 1 83 ? -8.288 8.074 15.097 1.00 97.25 83 GLN A O 1
ATOM 663 N N . GLU A 1 84 ? -10.346 8.230 15.999 1.00 97.75 84 GLU A N 1
ATOM 664 C CA . GLU A 1 84 ? -9.927 9.121 17.088 1.00 97.75 84 GLU A CA 1
ATOM 665 C C . GLU A 1 84 ? -8.983 8.407 18.065 1.00 97.75 84 GLU A C 1
ATOM 667 O O . GLU A 1 84 ? -7.977 8.983 18.464 1.00 97.75 84 GLU A O 1
ATOM 672 N N . ALA A 1 85 ? -9.223 7.127 18.368 1.00 96.56 85 ALA A N 1
ATOM 673 C CA . ALA A 1 85 ? -8.339 6.332 19.223 1.00 96.56 85 ALA A CA 1
ATOM 674 C C . ALA A 1 85 ? -6.925 6.152 18.637 1.00 96.56 85 ALA A C 1
ATOM 676 O O . ALA A 1 85 ? -5.955 6.052 19.383 1.00 96.56 85 ALA A O 1
ATOM 677 N N . LEU A 1 86 ? -6.794 6.103 17.307 1.00 97.62 86 LEU A N 1
ATOM 678 C CA . LEU A 1 86 ? -5.500 5.954 16.630 1.00 97.62 86 LEU A CA 1
ATOM 679 C C . LEU A 1 86 ? -4.812 7.287 16.322 1.00 97.62 86 LEU A C 1
ATOM 681 O O . LEU A 1 86 ? -3.650 7.302 15.903 1.00 97.62 86 LEU A O 1
ATOM 685 N N . LYS A 1 87 ? -5.499 8.410 16.511 1.00 97.25 87 LYS A N 1
ATOM 686 C CA . LYS A 1 87 ? -4.978 9.738 16.203 1.00 97.25 87 LYS A CA 1
ATOM 687 C C . LYS A 1 87 ? -3.807 10.087 17.119 1.00 97.25 87 LYS A C 1
ATOM 689 O O . LYS A 1 87 ? -3.875 9.926 18.330 1.00 97.25 87 LYS A O 1
ATOM 694 N N . GLY A 1 88 ? -2.711 10.560 16.529 1.00 95.94 88 GLY A N 1
ATOM 695 C CA . GLY A 1 88 ? -1.503 10.939 17.272 1.00 95.94 88 GLY A CA 1
ATOM 696 C C . GLY A 1 88 ? -0.701 9.767 17.851 1.00 95.94 88 GLY A C 1
ATOM 697 O O . GLY A 1 88 ? 0.344 9.999 18.448 1.00 95.94 88 GLY A O 1
ATOM 698 N N . THR A 1 89 ? -1.140 8.519 17.658 1.00 96.62 89 THR A N 1
ATOM 699 C CA . THR A 1 89 ? -0.375 7.344 18.094 1.00 96.62 89 THR A CA 1
ATOM 700 C C . THR A 1 89 ? 0.858 7.142 17.217 1.00 96.62 89 THR A C 1
ATOM 702 O O . THR A 1 89 ? 0.804 7.321 15.995 1.00 96.62 89 THR A O 1
ATOM 705 N N . ASP A 1 90 ? 1.959 6.696 17.814 1.00 96.94 90 ASP A N 1
ATOM 706 C CA . ASP A 1 90 ? 3.156 6.264 17.093 1.00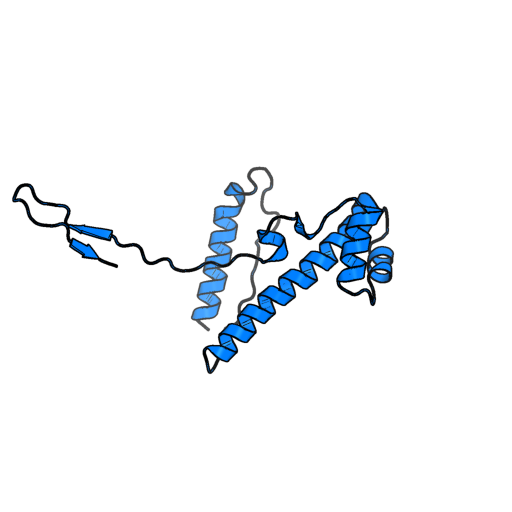 96.94 90 ASP A CA 1
ATOM 707 C C . ASP A 1 90 ? 3.080 4.766 16.724 1.00 96.94 90 ASP A C 1
ATOM 709 O O . ASP A 1 90 ? 2.027 4.129 16.839 1.00 96.94 90 ASP A O 1
ATOM 713 N N . ALA A 1 91 ? 4.162 4.203 16.183 1.00 95.75 91 ALA A N 1
ATOM 714 C CA . ALA A 1 91 ? 4.207 2.792 15.798 1.00 95.75 91 ALA A CA 1
ATOM 715 C C . ALA A 1 91 ? 4.262 1.841 17.009 1.00 95.75 91 ALA A C 1
ATOM 717 O O . ALA A 1 91 ? 3.736 0.729 16.933 1.00 95.75 91 ALA A O 1
ATOM 718 N N . ALA A 1 92 ? 4.877 2.263 18.118 1.00 97.25 92 ALA A N 1
ATOM 719 C CA . ALA A 1 92 ? 5.010 1.449 19.323 1.00 97.25 92 ALA A CA 1
ATOM 720 C C . ALA A 1 92 ? 3.656 1.292 20.026 1.00 97.25 92 ALA A C 1
ATOM 722 O O . ALA A 1 92 ? 3.244 0.170 20.310 1.00 97.25 92 ALA A O 1
ATOM 723 N N . ALA A 1 93 ? 2.913 2.389 20.189 1.00 97.56 93 ALA A N 1
ATOM 724 C CA . ALA A 1 93 ? 1.565 2.384 20.745 1.00 97.56 93 ALA A CA 1
ATOM 725 C C . ALA A 1 93 ? 0.600 1.513 19.923 1.00 97.56 93 ALA A C 1
ATOM 727 O O . ALA A 1 93 ? -0.235 0.812 20.490 1.00 97.56 93 ALA A O 1
ATOM 728 N N . LYS A 1 94 ? 0.729 1.506 18.588 1.00 98.06 94 LYS A N 1
ATOM 729 C CA . LYS A 1 94 ? -0.064 0.629 17.708 1.00 98.06 94 LYS A CA 1
ATOM 730 C C . LYS A 1 94 ? 0.261 -0.850 17.905 1.00 98.06 94 LYS A C 1
ATOM 732 O O . LYS A 1 94 ? -0.654 -1.667 17.970 1.00 98.06 94 LYS A O 1
ATOM 737 N N . ASN A 1 95 ? 1.542 -1.199 18.020 1.00 97.38 95 ASN A N 1
ATOM 738 C CA . ASN A 1 95 ? 1.944 -2.576 18.315 1.00 97.38 95 ASN A CA 1
ATOM 739 C C . ASN A 1 95 ? 1.436 -3.025 19.688 1.00 97.38 95 ASN A C 1
ATOM 741 O O . ASN A 1 95 ? 0.886 -4.117 19.797 1.00 97.38 95 ASN A O 1
ATOM 745 N N . GLU A 1 96 ? 1.558 -2.168 20.701 1.00 97.94 96 GLU A N 1
ATOM 746 C CA . GLU A 1 96 ? 1.062 -2.459 22.046 1.00 97.94 96 GLU A CA 1
ATOM 747 C C . GLU A 1 96 ? -0.460 -2.626 22.060 1.00 97.94 96 GLU A C 1
ATOM 749 O O . GLU A 1 96 ? -0.971 -3.563 22.666 1.00 97.94 96 GLU A O 1
ATOM 754 N N . LEU A 1 97 ? -1.198 -1.778 21.336 1.00 97.75 97 LEU A N 1
ATOM 755 C CA . LEU A 1 97 ? -2.647 -1.905 21.180 1.00 97.75 97 LEU A CA 1
ATOM 756 C C . LEU A 1 97 ? -3.038 -3.256 20.563 1.00 97.75 97 LEU A C 1
ATOM 758 O O . LEU A 1 97 ? -3.951 -3.914 21.063 1.00 97.75 97 LEU A O 1
ATOM 762 N N . LEU A 1 98 ? -2.369 -3.662 19.479 1.00 98.00 98 LEU A N 1
ATOM 763 C CA . LEU A 1 98 ? -2.621 -4.947 18.820 1.00 98.00 98 LEU A CA 1
ATOM 764 C C . LEU A 1 98 ? -2.331 -6.124 19.750 1.00 98.00 98 LEU A C 1
ATOM 766 O O . LEU A 1 98 ? -3.149 -7.038 19.855 1.00 98.00 98 LEU A O 1
ATOM 770 N N . TYR A 1 99 ? -1.201 -6.077 20.449 1.00 97.62 99 TYR A N 1
ATOM 771 C CA . TYR A 1 99 ? -0.761 -7.163 21.309 1.00 97.62 99 TYR A CA 1
ATOM 772 C C . TYR A 1 99 ? -1.620 -7.278 22.573 1.00 97.62 99 TYR A C 1
ATOM 774 O O . TYR A 1 99 ? -2.241 -8.311 22.804 1.00 97.62 99 TYR A O 1
ATOM 782 N N . SER A 1 100 ? -1.722 -6.205 23.359 1.00 96.88 100 SER A N 1
ATOM 783 C CA . SER A 1 100 ? -2.401 -6.217 24.660 1.00 96.88 100 SER A CA 1
ATOM 784 C C . SER A 1 100 ? -3.913 -6.417 24.553 1.00 96.88 100 SER A C 1
ATOM 786 O O . SER A 1 100 ? -4.497 -7.141 25.357 1.00 96.88 100 SER A O 1
ATOM 788 N N . ARG A 1 101 ? -4.564 -5.784 23.566 1.00 96.69 101 ARG A N 1
ATOM 789 C CA . ARG A 1 101 ? -6.030 -5.759 23.478 1.00 96.69 101 ARG A CA 1
ATOM 790 C C . ARG A 1 101 ? -6.601 -6.856 22.587 1.00 96.69 101 ARG A C 1
ATOM 792 O O . ARG A 1 101 ? -7.725 -7.292 22.821 1.00 96.69 101 ARG A O 1
ATOM 799 N N . PHE A 1 102 ? -5.850 -7.281 21.573 1.00 97.25 102 PHE A N 1
ATOM 800 C CA . PHE A 1 102 ? -6.330 -8.228 20.563 1.00 97.25 102 PHE A CA 1
ATOM 801 C C . PHE A 1 102 ? -5.481 -9.499 20.466 1.00 97.25 102 PHE A C 1
ATOM 803 O O . PHE A 1 102 ? -5.835 -10.402 19.713 1.00 97.25 102 PHE A O 1
ATOM 810 N N . GLY A 1 103 ? -4.370 -9.596 21.207 1.00 97.00 103 GLY A N 1
ATOM 811 C CA . GLY A 1 103 ? 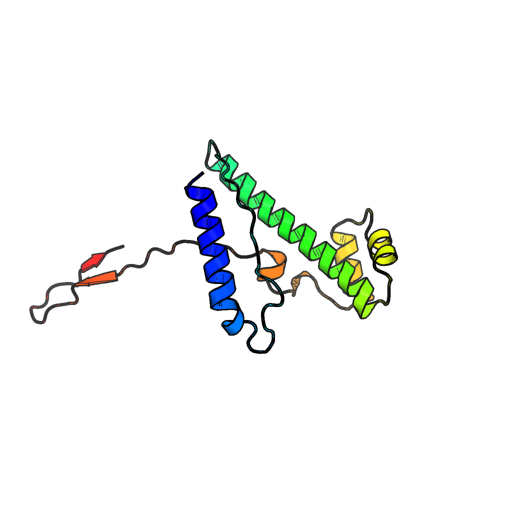-3.461 -10.741 21.129 1.00 97.00 103 GLY A CA 1
ATOM 812 C C . GLY A 1 103 ? -2.771 -10.872 19.769 1.00 97.00 103 GLY A C 1
ATOM 813 O O . GLY A 1 103 ? -2.321 -11.958 19.414 1.00 97.00 103 GLY A O 1
ATOM 814 N N . ILE A 1 104 ? -2.711 -9.794 18.980 1.00 97.25 104 ILE A N 1
ATOM 815 C CA . ILE A 1 104 ? -2.136 -9.803 17.633 1.00 97.25 104 ILE A CA 1
ATOM 816 C C . ILE A 1 104 ? -0.685 -9.334 17.714 1.00 97.25 104 ILE A C 1
ATOM 818 O O . ILE A 1 104 ? -0.407 -8.156 17.942 1.00 97.25 104 ILE A O 1
ATOM 822 N N . ASN A 1 105 ? 0.255 -10.239 17.451 1.00 96.94 105 ASN A N 1
ATOM 823 C CA . ASN A 1 105 ? 1.643 -9.862 17.223 1.00 96.94 105 ASN A CA 1
ATOM 824 C C . ASN A 1 105 ? 1.815 -9.360 15.780 1.00 96.94 105 ASN A C 1
ATOM 826 O O . ASN A 1 105 ? 1.831 -10.147 14.833 1.00 96.94 105 ASN A O 1
ATOM 830 N N . TYR A 1 106 ? 1.979 -8.045 15.596 1.00 96.50 106 TYR A N 1
ATOM 831 C CA . TYR A 1 106 ? 2.144 -7.449 14.264 1.00 96.50 106 TYR A CA 1
ATOM 832 C C . TYR A 1 106 ? 3.317 -8.060 13.480 1.00 96.50 106 TYR A C 1
ATOM 834 O O . TYR A 1 106 ? 3.239 -8.199 12.262 1.00 96.50 106 TYR A O 1
ATOM 842 N N . ASN A 1 107 ? 4.385 -8.489 14.161 1.00 95.38 107 ASN A N 1
ATOM 843 C CA . ASN A 1 107 ? 5.548 -9.095 13.513 1.00 95.38 107 ASN A CA 1
ATOM 844 C C . ASN A 1 107 ? 5.270 -10.492 12.946 1.00 95.38 107 ASN A C 1
ATOM 846 O O . ASN A 1 107 ? 5.997 -10.925 12.056 1.00 95.38 107 ASN A O 1
ATOM 850 N N . GLU A 1 108 ? 4.217 -11.168 13.394 1.00 97.00 108 GLU A N 1
ATOM 851 C CA . GLU A 1 108 ? 3.825 -12.493 12.901 1.00 97.00 108 GLU A CA 1
ATOM 852 C C . GLU A 1 108 ? 2.842 -12.422 11.728 1.00 97.00 108 GLU A C 1
ATOM 854 O O . GLU A 1 108 ? 2.547 -13.441 11.104 1.00 97.00 108 GLU A O 1
ATOM 859 N N . LEU A 1 109 ? 2.365 -11.223 11.366 1.00 96.38 109 LEU A N 1
ATOM 860 C CA . LEU A 1 109 ? 1.538 -11.071 10.174 1.00 96.38 109 LEU A CA 1
ATOM 861 C C . LEU A 1 109 ? 2.315 -11.468 8.908 1.00 96.38 109 LEU A C 1
ATOM 863 O O . LEU A 1 109 ? 3.523 -11.206 8.823 1.00 96.38 109 LEU A O 1
ATOM 867 N N . PRO A 1 110 ? 1.627 -12.018 7.887 1.00 97.31 110 PRO A N 1
ATOM 868 C CA . PRO A 1 110 ? 2.241 -12.366 6.615 1.00 97.31 110 PRO A CA 1
ATOM 869 C C . PRO A 1 110 ? 3.062 -11.220 6.017 1.00 97.31 110 PRO A C 1
ATOM 871 O O . PRO A 1 110 ? 2.610 -10.076 5.926 1.00 97.31 110 PRO A O 1
ATOM 874 N N . GLU A 1 111 ? 4.266 -11.547 5.549 1.00 96.31 111 GLU A N 1
ATOM 875 C CA . GLU A 1 111 ? 5.222 -10.574 5.007 1.00 96.31 111 GLU A CA 1
ATOM 876 C C . GLU A 1 111 ? 4.635 -9.741 3.860 1.00 96.31 111 GLU A C 1
ATOM 878 O O . GLU A 1 111 ? 4.901 -8.543 3.786 1.00 96.31 111 GLU A O 1
ATOM 883 N N . GLN A 1 112 ? 3.771 -10.336 3.028 1.00 96.19 112 GLN A N 1
ATOM 884 C CA . GLN A 1 112 ? 3.097 -9.637 1.928 1.00 96.19 112 GLN A CA 1
ATOM 885 C C . GLN A 1 112 ? 2.307 -8.400 2.389 1.00 96.19 112 GLN A C 1
ATOM 887 O O . GLN A 1 112 ? 2.243 -7.413 1.661 1.00 96.19 112 GLN A O 1
ATOM 892 N N . PHE A 1 113 ? 1.737 -8.422 3.600 1.00 96.12 113 PHE A N 1
ATOM 893 C CA . PHE A 1 113 ? 0.968 -7.301 4.143 1.00 96.12 113 PHE A CA 1
ATOM 894 C C . PHE A 1 113 ? 1.881 -6.228 4.737 1.00 96.12 113 PHE A C 1
ATOM 896 O O . PHE A 1 113 ? 1.639 -5.037 4.565 1.00 96.12 113 PHE A O 1
ATOM 903 N N . LYS A 1 114 ? 2.975 -6.637 5.389 1.00 96.19 114 LYS A N 1
ATOM 904 C CA . LYS A 1 114 ? 3.912 -5.711 6.045 1.00 96.19 114 LYS A CA 1
ATOM 905 C C . LYS A 1 114 ? 4.893 -5.050 5.079 1.00 96.19 114 LYS A C 1
ATOM 907 O O . LYS A 1 114 ? 5.327 -3.930 5.338 1.00 96.19 114 LYS A O 1
ATOM 912 N N . LYS A 1 115 ? 5.298 -5.761 4.022 1.00 95.62 115 LYS A N 1
ATOM 913 C CA . LYS A 1 115 ? 6.384 -5.367 3.106 1.00 95.62 115 LYS A CA 1
ATOM 914 C C . LYS A 1 115 ? 5.931 -5.140 1.666 1.00 95.62 115 LYS A C 1
ATOM 916 O O . LYS A 1 115 ? 6.730 -4.647 0.870 1.00 95.62 115 LYS A O 1
ATOM 921 N N . GLY A 1 116 ? 4.686 -5.482 1.336 1.00 96.00 116 GLY A N 1
ATOM 922 C CA . GLY A 1 116 ? 4.173 -5.444 -0.028 1.00 96.00 116 GLY A CA 1
ATOM 923 C C . GLY A 1 116 ? 4.706 -6.591 -0.890 1.00 96.00 116 GLY A C 1
ATOM 924 O O . GLY A 1 116 ? 5.196 -7.604 -0.392 1.00 96.00 116 GLY A O 1
ATOM 925 N N . SER A 1 117 ? 4.591 -6.432 -2.209 1.00 96.69 117 SER A N 1
ATOM 926 C CA . SER A 1 117 ? 5.059 -7.403 -3.205 1.00 96.69 117 SER A CA 1
ATOM 927 C C . SER A 1 117 ? 6.036 -6.747 -4.176 1.00 96.69 117 SER A C 1
ATOM 929 O O . SER A 1 117 ? 5.770 -5.661 -4.688 1.00 96.69 117 SER A O 1
ATOM 931 N N . VAL A 1 118 ? 7.153 -7.424 -4.449 1.00 96.06 118 VAL A N 1
ATOM 932 C CA . VAL A 1 118 ? 8.172 -6.985 -5.410 1.00 96.06 118 VAL A CA 1
ATOM 933 C C . VAL A 1 118 ? 8.252 -8.014 -6.530 1.00 96.06 118 VAL A C 1
ATOM 935 O O . VAL A 1 118 ? 8.451 -9.198 -6.272 1.00 96.06 118 VAL A O 1
ATOM 938 N N . VAL A 1 119 ? 8.116 -7.563 -7.777 1.00 94.75 119 VAL A N 1
ATOM 939 C CA . VAL A 1 119 ? 8.279 -8.413 -8.963 1.00 94.75 119 VAL A CA 1
ATOM 940 C C . VAL A 1 119 ? 9.584 -8.033 -9.646 1.00 94.75 119 VAL A C 1
ATOM 942 O O . VAL A 1 119 ? 9.737 -6.914 -10.134 1.00 94.75 119 VAL A O 1
ATOM 945 N N . LEU A 1 120 ? 10.530 -8.969 -9.672 1.00 94.31 120 LEU A N 1
ATOM 946 C CA . LEU A 1 120 ? 11.826 -8.805 -10.320 1.00 94.31 120 LEU A CA 1
ATOM 947 C C . LEU A 1 120 ? 11.914 -9.740 -11.519 1.00 94.31 120 LEU A C 1
ATOM 949 O O . LEU A 1 120 ? 11.466 -10.885 -11.471 1.00 94.31 120 LEU A O 1
ATOM 953 N N . ARG A 1 121 ? 12.531 -9.262 -12.599 1.00 92.94 121 ARG A N 1
ATOM 954 C CA . ARG A 1 121 ? 12.890 -10.133 -13.716 1.00 92.94 121 ARG A CA 1
ATOM 955 C C . ARG A 1 121 ? 14.074 -10.996 -13.289 1.00 92.94 121 ARG A C 1
ATOM 957 O O . ARG A 1 121 ? 15.185 -10.487 -13.161 1.00 92.94 121 ARG A O 1
ATOM 964 N N . GLN A 1 122 ? 13.838 -12.288 -13.106 1.00 89.00 122 GLN A N 1
ATOM 965 C CA . GLN A 1 122 ? 14.903 -13.261 -12.909 1.00 89.00 122 GLN A CA 1
ATOM 966 C C . GLN A 1 122 ? 15.448 -13.687 -14.275 1.00 89.00 122 GLN A C 1
ATOM 968 O O . GLN A 1 122 ? 14.683 -14.112 -15.141 1.00 89.00 122 GLN A O 1
ATOM 973 N N . LYS A 1 123 ? 16.760 -13.543 -14.481 1.00 85.62 123 LYS A N 1
ATOM 974 C CA . LYS A 1 123 ? 17.440 -14.165 -15.622 1.00 85.62 123 LYS A CA 1
ATOM 975 C C . LYS A 1 123 ? 17.566 -15.654 -15.331 1.00 85.62 123 LYS A C 1
ATOM 977 O O . LYS A 1 123 ? 17.944 -16.017 -14.217 1.00 85.62 123 LYS A O 1
ATOM 982 N N . GLN A 1 124 ? 17.189 -16.485 -16.290 1.00 81.62 124 GLN A N 1
ATOM 983 C CA . GLN A 1 124 ? 17.331 -17.927 -16.181 1.00 81.62 124 GLN A CA 1
ATOM 984 C C . GLN A 1 124 ? 18.209 -18.398 -17.322 1.00 81.62 124 GLN A C 1
ATOM 986 O O . GLN A 1 124 ? 17.911 -18.137 -18.484 1.00 81.62 124 GLN A O 1
ATOM 991 N N . ASP A 1 125 ? 19.254 -19.118 -16.943 1.00 80.75 125 ASP A N 1
ATOM 992 C CA . ASP A 1 125 ? 20.127 -19.823 -17.854 1.00 80.75 125 ASP A CA 1
ATOM 993 C C . ASP A 1 125 ? 19.326 -20.926 -18.557 1.00 80.75 125 ASP A C 1
ATOM 995 O O . ASP A 1 125 ? 18.939 -21.928 -17.952 1.00 80.75 125 ASP A O 1
ATOM 999 N N . VAL A 1 126 ? 19.039 -20.729 -19.840 1.00 79.75 126 VAL A N 1
ATOM 1000 C CA . VAL A 1 126 ? 18.367 -21.719 -20.683 1.00 79.75 126 VAL A CA 1
ATOM 1001 C C . VAL A 1 126 ? 19.403 -22.512 -21.461 1.00 79.75 126 VAL A C 1
ATOM 1003 O O . VAL A 1 126 ? 20.303 -21.951 -22.094 1.00 79.75 126 VAL A O 1
ATOM 1006 N N . VAL A 1 127 ? 19.255 -23.837 -21.451 1.00 74.62 127 VAL A N 1
ATOM 1007 C CA . VAL A 1 127 ? 20.031 -24.728 -22.316 1.00 74.62 127 VAL A CA 1
ATOM 1008 C C . VAL A 1 127 ? 19.572 -24.485 -23.753 1.00 74.62 127 VAL A C 1
ATOM 1010 O O . VAL A 1 127 ? 18.533 -24.965 -24.193 1.00 74.62 127 VAL A O 1
ATOM 1013 N N . ALA A 1 128 ? 20.341 -23.687 -24.487 1.00 70.56 128 ALA A N 1
ATOM 1014 C CA . ALA A 1 128 ? 20.079 -23.360 -25.883 1.00 70.56 128 ALA A CA 1
ATOM 1015 C C . ALA A 1 128 ? 20.403 -24.530 -26.823 1.00 70.56 128 ALA A C 1
ATOM 1017 O O . ALA A 1 128 ? 19.940 -24.550 -27.963 1.00 70.56 128 ALA A O 1
ATOM 1018 N N . LYS A 1 129 ? 21.219 -25.484 -26.360 1.00 73.06 129 LYS A N 1
ATOM 1019 C CA . LYS A 1 129 ? 21.514 -26.739 -27.050 1.00 73.06 129 LYS A CA 1
ATOM 1020 C C . LYS A 1 129 ? 21.868 -27.811 -26.023 1.00 73.06 129 LYS A C 1
ATOM 1022 O O . LYS A 1 129 ? 22.801 -27.608 -25.247 1.00 73.06 129 LYS A O 1
ATOM 1027 N N . GLU A 1 130 ? 21.143 -28.924 -26.033 1.00 71.94 130 GLU A N 1
ATOM 1028 C CA . GLU A 1 130 ? 21.483 -30.098 -25.223 1.00 71.94 130 GLU A CA 1
ATOM 1029 C C . GLU A 1 130 ? 22.739 -30.796 -25.758 1.00 71.94 130 GLU A C 1
ATOM 1031 O O . GLU A 1 130 ? 23.151 -30.576 -26.902 1.00 71.94 130 GLU A O 1
ATOM 1036 N N . ALA A 1 131 ? 23.364 -31.634 -24.928 1.00 71.69 131 ALA A N 1
ATOM 1037 C CA . ALA A 1 131 ? 24.496 -32.432 -25.370 1.00 71.69 131 ALA A CA 1
ATOM 1038 C C . ALA A 1 131 ? 24.049 -33.356 -26.513 1.00 71.69 131 ALA A C 1
ATOM 1040 O O . ALA A 1 131 ? 23.189 -34.216 -26.332 1.00 71.69 131 ALA A O 1
ATOM 1041 N N . GLY A 1 132 ? 24.602 -33.143 -27.708 1.00 65.62 132 GLY A N 1
ATOM 1042 C CA . GLY A 1 132 ? 24.358 -34.036 -28.839 1.00 65.62 132 GLY A CA 1
ATOM 1043 C C . GLY A 1 132 ? 24.946 -35.420 -28.562 1.00 65.62 132 GLY A C 1
ATOM 1044 O O . GLY A 1 132 ? 25.898 -35.539 -27.787 1.00 65.62 132 GLY A O 1
ATOM 1045 N N . ALA A 1 133 ? 24.430 -36.452 -29.236 1.00 61.75 133 ALA A N 1
ATOM 1046 C CA . ALA A 1 133 ? 24.963 -37.822 -29.175 1.00 61.75 133 ALA A CA 1
ATOM 1047 C C . ALA A 1 133 ? 26.479 -37.901 -29.483 1.00 61.75 133 ALA A C 1
ATOM 1049 O O . ALA A 1 133 ? 27.151 -38.855 -29.105 1.00 61.75 133 ALA A O 1
ATOM 1050 N N . ASP A 1 134 ? 27.010 -36.857 -30.118 1.00 69.44 134 ASP A N 1
ATOM 1051 C CA . ASP A 1 134 ? 28.390 -36.666 -30.556 1.00 69.44 134 ASP A CA 1
ATOM 1052 C C . ASP A 1 134 ? 29.326 -36.123 -29.446 1.00 69.44 134 ASP A C 1
ATOM 1054 O O . ASP A 1 134 ? 30.488 -35.820 -29.710 1.00 69.44 134 ASP A O 1
ATOM 1058 N N . GLY A 1 135 ? 28.843 -35.960 -28.205 1.00 64.44 135 GLY A N 1
ATOM 1059 C CA . GLY A 1 135 ? 29.659 -35.529 -27.058 1.00 64.44 135 GLY A CA 1
ATOM 1060 C C . GLY A 1 135 ? 29.907 -34.016 -26.959 1.00 64.44 135 GLY A C 1
ATOM 1061 O O . GLY A 1 135 ? 30.791 -33.576 -26.224 1.00 64.44 135 GLY A O 1
ATOM 1062 N N . GLY A 1 136 ? 29.141 -33.198 -27.686 1.00 68.69 136 GLY A N 1
ATOM 1063 C CA . GLY A 1 136 ? 29.231 -31.738 -27.596 1.00 68.69 136 GLY A CA 1
ATOM 1064 C C . GLY A 1 136 ? 28.701 -31.206 -26.261 1.00 68.69 136 GLY A C 1
ATOM 1065 O O . GLY A 1 136 ? 27.620 -31.598 -25.828 1.00 68.69 136 GLY A O 1
ATOM 1066 N N . ALA A 1 137 ? 29.431 -30.288 -25.622 1.00 72.19 137 ALA A N 1
ATOM 1067 C CA . ALA A 1 137 ? 28.992 -29.667 -24.372 1.00 72.19 137 ALA A CA 1
ATOM 1068 C C . ALA A 1 137 ? 27.707 -28.832 -24.570 1.00 72.19 137 ALA A C 1
ATOM 1070 O O . ALA A 1 137 ? 27.566 -28.163 -25.603 1.00 72.19 137 ALA A O 1
ATOM 1071 N N . PRO A 1 138 ? 26.778 -28.838 -23.596 1.00 71.31 138 PRO A N 1
ATOM 1072 C CA . PRO A 1 138 ? 25.564 -28.041 -23.676 1.00 71.31 138 PRO A CA 1
ATOM 1073 C C . PRO A 1 138 ? 25.889 -26.545 -23.692 1.00 71.31 138 PRO A C 1
ATOM 1075 O O . PRO A 1 138 ? 26.758 -26.067 -22.961 1.00 71.31 138 PRO A O 1
ATOM 1078 N N . VAL A 1 139 ? 25.171 -25.795 -24.529 1.00 76.25 139 VAL A N 1
ATOM 1079 C CA . VAL A 1 139 ? 25.312 -24.336 -24.608 1.00 76.25 139 VAL A CA 1
ATOM 1080 C C . VAL A 1 139 ? 24.254 -23.710 -23.720 1.00 76.25 139 VAL A C 1
ATOM 1082 O O . VAL A 1 139 ? 23.065 -23.804 -24.016 1.00 76.25 139 VAL A O 1
ATOM 1085 N N . ILE A 1 140 ? 24.688 -23.050 -22.654 1.00 75.25 140 ILE A N 1
ATOM 1086 C CA . ILE A 1 140 ? 23.819 -22.322 -21.732 1.00 75.25 140 ILE A CA 1
ATOM 1087 C C . ILE A 1 140 ? 23.809 -20.843 -22.137 1.00 75.25 140 ILE A C 1
ATOM 1089 O O . ILE A 1 140 ? 24.866 -20.272 -22.415 1.00 75.25 140 ILE A O 1
ATOM 1093 N N . ARG A 1 141 ? 22.624 -20.231 -22.219 1.00 69.25 141 ARG A N 1
ATOM 1094 C CA . ARG A 1 141 ? 22.454 -18.795 -22.488 1.00 69.25 141 ARG A CA 1
ATOM 1095 C C . ARG A 1 141 ? 21.708 -18.119 -21.331 1.00 69.25 141 ARG A C 1
ATOM 1097 O O . ARG A 1 141 ? 20.723 -18.704 -20.890 1.00 69.25 141 ARG A O 1
ATOM 1104 N N . PRO A 1 142 ? 22.140 -16.922 -20.897 1.00 62.03 142 PRO A N 1
ATOM 1105 C CA . PRO A 1 142 ? 21.534 -16.182 -19.786 1.00 62.03 142 PRO A CA 1
ATOM 1106 C C . PRO A 1 142 ? 20.195 -15.511 -20.116 1.00 62.03 142 PRO A C 1
ATOM 1108 O O . PRO A 1 142 ? 19.873 -15.367 -21.320 1.00 62.03 142 PRO A O 1
#

Organism: Haematococcus lacustris (NCBI:txid44745)

InterPro domains:
  IPR007537 tRNAHis guanylyltransferase Thg1 [PTHR12729] (1-129)
  IPR024956 tRNAHis guanylyltransferase catalytic domain [PF04446] (1-42)
  IPR025845 Thg1 C-terminal domain [PF14413] (46-128)
  IPR038469 tRNAHis guanylyltransferase Thg1 superfamily [G3DSA:3.30.70.3000] (1-135)